Protein AF-A0A2D4LCY0-F1 (afdb_monomer_lite)

Secondary structure (DSSP, 8-state):
-TTTS-TT--SHHHHHHHHHHHHHHSPPTTTSS-HHHHHHSS----S-PPPSS---HHHHHHHHHHHHHHHHHHHHHHHHHHHHHHHHHHHTT--HHHHHHHHHHHHHHHHHHHHHHHHTT-

Organism: NCBI:txid129469

Foldseek 3Di:
DVVPADPVNPCCLVCVVVVVVVQQQDQDPVPRGGVVCVVVVDHDDDDPDDPPPPDDPVVVVVVVVVVVVVVVVVVVVVVVVVVVVVVVVVVVPPPPVVVVVVVVVVVVVVVSVVVVVVVVPD

pLDDT: mean 72.71, std 16.36, range [38.31, 93.38]

Radius of gyration: 19.16 Å; chains: 1; bounding box: 52×38×40 Å

Sequence (122 aa):
IRYYINNQQLDWAELLPFTEVAYNNTVHCSTGPTPFKVTSGIEFASMPELPRELLSFMLLVKWIESLKKAWENTKQALREAAKLIKSQLTSTGLPNQSLRWRQGLLVHKISVIKVGLKKARV

InterPro domains:
  IPR036397 Ribonuclease H superfamily [G3DSA:3.30.420.10] (1-56)

Structure (mmCIF, N/CA/C/O backbone):
data_AF-A0A2D4LCY0-F1
#
_entry.id   AF-A0A2D4LCY0-F1
#
loop_
_atom_site.group_PDB
_atom_site.id
_atom_site.type_symbol
_atom_site.label_atom_id
_atom_site.label_alt_id
_atom_site.label_comp_id
_atom_site.label_asym_id
_atom_site.label_entity_id
_atom_site.label_seq_id
_atom_site.pdbx_PDB_ins_code
_atom_site.Cartn_x
_atom_site.Cartn_y
_atom_site.Cartn_z
_atom_site.occupancy
_atom_site.B_iso_or_equiv
_atom_site.auth_seq_id
_atom_site.auth_comp_id
_atom_site.auth_asym_id
_atom_site.auth_atom_id
_atom_site.pdbx_PDB_model_num
ATOM 1 N N . ILE A 1 1 ? -12.501 -5.945 -11.794 1.00 67.50 1 ILE A N 1
ATOM 2 C CA . ILE A 1 1 ? -12.914 -6.861 -10.701 1.00 67.50 1 ILE A CA 1
ATOM 3 C C . ILE A 1 1 ? -13.674 -8.073 -11.230 1.00 67.50 1 ILE A C 1
ATOM 5 O O . ILE A 1 1 ? -13.133 -9.153 -11.102 1.00 67.50 1 ILE A O 1
ATOM 9 N N . ARG A 1 2 ? -14.830 -7.938 -11.904 1.00 71.38 2 ARG A N 1
ATOM 10 C CA . ARG A 1 2 ? -15.587 -9.104 -12.425 1.00 71.38 2 ARG A CA 1
ATOM 11 C C . ARG A 1 2 ? -14.791 -10.038 -13.351 1.00 71.38 2 ARG A C 1
ATOM 13 O O . ARG A 1 2 ? -15.090 -11.216 -13.398 1.00 71.38 2 ARG A O 1
ATOM 20 N N . TYR A 1 3 ? -13.774 -9.514 -14.035 1.00 71.56 3 TYR A N 1
ATOM 21 C CA . TYR A 1 3 ? -12.856 -10.295 -14.871 1.00 71.56 3 TYR A CA 1
ATOM 22 C C . TYR A 1 3 ? -11.833 -11.137 -14.077 1.00 71.56 3 TYR A C 1
ATOM 24 O O . TYR A 1 3 ? -11.265 -12.075 -14.613 1.00 71.56 3 TYR A O 1
ATOM 32 N N . TYR A 1 4 ? -11.581 -10.792 -12.811 1.00 67.88 4 TYR A N 1
ATOM 33 C CA . TYR A 1 4 ? -10.544 -11.405 -11.966 1.00 67.88 4 TYR A CA 1
ATOM 34 C C . TYR A 1 4 ? -11.107 -12.309 -10.865 1.00 67.88 4 TYR A C 1
ATOM 36 O O . TYR A 1 4 ? -10.347 -13.004 -10.205 1.00 67.88 4 TYR A O 1
ATOM 44 N N . ILE A 1 5 ? -12.417 -12.256 -10.639 1.00 79.38 5 ILE A N 1
ATOM 45 C CA . ILE A 1 5 ? -13.124 -13.021 -9.613 1.00 79.38 5 ILE A CA 1
ATOM 46 C C . ILE A 1 5 ? -13.462 -14.410 -10.171 1.00 79.38 5 ILE A C 1
ATOM 48 O O . ILE A 1 5 ? -13.779 -14.535 -11.355 1.00 79.38 5 ILE A O 1
ATOM 52 N N . ASN A 1 6 ? -13.457 -15.442 -9.324 1.00 76.50 6 ASN A N 1
ATOM 53 C CA . ASN A 1 6 ? -13.943 -16.764 -9.707 1.00 76.50 6 ASN A CA 1
ATOM 54 C C . ASN A 1 6 ? -15.421 -16.763 -10.160 1.00 76.50 6 ASN A C 1
ATOM 56 O O . ASN A 1 6 ? -16.211 -15.876 -9.831 1.00 76.50 6 ASN A O 1
ATOM 60 N N . ASN A 1 7 ? -15.829 -17.806 -10.889 1.00 75.06 7 ASN A N 1
ATOM 61 C CA . ASN A 1 7 ? -17.193 -17.922 -11.427 1.00 75.06 7 ASN A CA 1
ATOM 62 C C . ASN A 1 7 ? -18.293 -17.843 -10.351 1.00 75.06 7 ASN A C 1
ATOM 64 O O . ASN A 1 7 ? -19.410 -17.425 -10.648 1.00 75.06 7 ASN A O 1
ATOM 68 N N . GLN A 1 8 ? -17.988 -18.227 -9.108 1.00 79.62 8 GLN A N 1
ATOM 69 C CA . GLN A 1 8 ? -18.929 -18.195 -7.984 1.00 79.62 8 GLN A CA 1
ATOM 70 C C . GLN A 1 8 ? -18.980 -16.840 -7.270 1.00 79.62 8 GLN A C 1
ATOM 72 O O . GLN A 1 8 ? -19.816 -16.633 -6.397 1.00 79.62 8 GLN A O 1
ATOM 77 N N . GLN A 1 9 ? -18.107 -15.908 -7.641 1.00 77.88 9 GLN A N 1
ATOM 78 C CA . GLN A 1 9 ? -17.990 -14.593 -7.035 1.00 77.88 9 GLN A CA 1
ATOM 79 C C . GLN A 1 9 ? -17.807 -14.605 -5.521 1.00 77.88 9 GLN A C 1
ATOM 81 O O . GLN A 1 9 ? -18.387 -13.783 -4.819 1.00 77.88 9 GLN A O 1
ATOM 86 N N . LEU A 1 10 ? -16.988 -15.526 -5.009 1.00 83.06 10 LEU A N 1
ATOM 87 C CA . LEU A 1 10 ? -16.763 -15.679 -3.565 1.00 83.06 10 LEU A CA 1
ATOM 88 C C . LEU A 1 10 ? -15.445 -15.067 -3.075 1.00 83.06 10 LEU A C 1
ATOM 90 O O . LEU A 1 10 ? -15.313 -14.753 -1.897 1.00 83.06 10 LEU A O 1
ATOM 94 N N . ASP A 1 11 ? -14.487 -14.846 -3.970 1.00 82.62 11 ASP A N 1
ATOM 95 C CA . ASP A 1 11 ? -13.136 -14.353 -3.672 1.00 82.62 11 ASP A CA 1
ATOM 96 C C . ASP A 1 11 ? -12.974 -12.837 -3.871 1.00 82.62 11 ASP A C 1
ATOM 98 O O . ASP A 1 11 ? -11.897 -12.283 -3.653 1.00 82.62 11 ASP A O 1
ATOM 102 N N . TRP A 1 12 ? -14.045 -12.121 -4.230 1.00 83.62 12 TRP A N 1
ATOM 103 C CA . TRP A 1 12 ? -13.983 -10.684 -4.522 1.00 83.62 12 TRP A CA 1
ATOM 104 C C . TRP A 1 12 ? -13.398 -9.856 -3.375 1.00 83.62 12 TRP A C 1
ATOM 106 O O . TRP A 1 12 ? -12.637 -8.922 -3.622 1.00 83.62 12 TRP A O 1
ATOM 116 N N . ALA A 1 13 ? -13.726 -10.202 -2.128 1.00 85.56 13 ALA A N 1
ATOM 117 C CA . ALA A 1 13 ? -13.238 -9.489 -0.954 1.00 85.56 13 ALA A CA 1
ATOM 118 C C . ALA A 1 13 ? -11.723 -9.664 -0.764 1.00 85.56 13 ALA A C 1
ATOM 120 O O . ALA A 1 13 ? -11.050 -8.740 -0.311 1.00 85.56 13 ALA A O 1
ATOM 121 N N . GLU A 1 14 ? -11.183 -10.823 -1.144 1.00 84.94 14 GLU A N 1
ATOM 122 C CA . GLU A 1 14 ? -9.750 -11.122 -1.073 1.00 84.94 14 GLU A CA 1
ATOM 123 C C . GLU A 1 14 ? -8.983 -10.466 -2.231 1.00 84.94 14 GLU A C 1
ATOM 125 O O . GLU A 1 14 ? -7.843 -10.041 -2.062 1.00 84.94 14 GLU A O 1
ATOM 130 N N . LEU A 1 15 ? -9.633 -10.305 -3.387 1.00 84.56 15 LEU A N 1
ATOM 131 C CA . LEU A 1 15 ? -9.054 -9.687 -4.582 1.00 84.56 15 LEU A CA 1
ATOM 132 C C . LEU A 1 15 ? -9.116 -8.155 -4.582 1.00 84.56 15 LEU A C 1
ATOM 134 O O . LEU A 1 15 ? -8.388 -7.508 -5.338 1.00 84.56 15 LEU A O 1
ATOM 138 N N . LEU A 1 16 ? -9.961 -7.560 -3.737 1.00 85.50 16 LEU A N 1
ATOM 139 C CA . LEU A 1 16 ? -10.171 -6.113 -3.678 1.00 85.50 16 LEU A CA 1
ATOM 140 C C . LEU A 1 16 ? -8.865 -5.305 -3.556 1.00 85.50 16 LEU A C 1
ATOM 142 O O . LEU A 1 16 ? -8.651 -4.438 -4.407 1.00 85.50 16 LEU A O 1
ATOM 146 N N . PRO A 1 17 ? -7.960 -5.598 -2.599 1.00 86.00 17 PRO A N 1
ATOM 147 C CA . PRO A 1 17 ? -6.711 -4.850 -2.455 1.00 86.00 17 PRO A CA 1
ATOM 148 C C . PRO A 1 17 ? -5.844 -4.894 -3.719 1.00 86.00 17 PRO A C 1
ATOM 150 O O . PRO A 1 17 ? -5.288 -3.879 -4.132 1.00 86.00 17 PRO A O 1
ATOM 153 N N . PHE A 1 18 ? -5.773 -6.053 -4.380 1.00 83.88 18 PHE A N 1
ATOM 154 C CA . PHE A 1 18 ? -5.013 -6.218 -5.620 1.00 83.88 18 PHE A CA 1
ATOM 155 C C . PHE A 1 18 ? -5.623 -5.410 -6.759 1.00 83.88 18 PHE A C 1
ATOM 157 O O . PHE A 1 18 ? -4.911 -4.762 -7.521 1.00 83.88 18 PHE A O 1
ATOM 164 N N . THR A 1 19 ? -6.951 -5.414 -6.858 1.00 86.81 19 THR A N 1
ATOM 165 C CA . THR A 1 19 ? -7.647 -4.674 -7.910 1.00 86.81 19 THR A CA 1
ATOM 166 C C . THR A 1 19 ? -7.569 -3.164 -7.725 1.00 86.81 19 THR A C 1
ATOM 168 O O . THR A 1 19 ? -7.452 -2.453 -8.717 1.00 86.81 19 THR A O 1
ATOM 171 N N . GLU A 1 20 ? -7.581 -2.676 -6.485 1.00 88.88 20 GLU A N 1
ATOM 172 C CA . GLU A 1 20 ? -7.392 -1.259 -6.172 1.00 88.88 20 GLU A CA 1
ATOM 173 C C . GLU A 1 20 ? -5.985 -0.799 -6.564 1.00 88.88 20 GLU A C 1
ATOM 175 O O . GLU A 1 20 ? -5.836 0.203 -7.261 1.00 88.88 20 GLU A O 1
ATOM 180 N N . VAL A 1 21 ? -4.957 -1.570 -6.195 1.00 86.94 21 VAL A N 1
ATOM 181 C CA . VAL A 1 21 ? -3.566 -1.290 -6.577 1.00 86.94 21 VAL A CA 1
ATOM 182 C C . VAL A 1 21 ? -3.396 -1.332 -8.096 1.00 86.94 21 VAL A C 1
ATOM 184 O O . VAL A 1 21 ? -2.836 -0.403 -8.672 1.00 86.94 21 VAL A O 1
ATOM 187 N N . ALA A 1 22 ? -3.907 -2.366 -8.768 1.00 87.75 22 ALA A N 1
ATOM 188 C CA . ALA A 1 22 ? -3.817 -2.475 -10.221 1.00 87.75 22 ALA A CA 1
ATOM 189 C C . ALA A 1 22 ? -4.504 -1.290 -10.915 1.00 87.75 22 ALA A C 1
ATOM 191 O O . ALA A 1 22 ? -3.922 -0.669 -11.801 1.00 87.75 22 ALA A O 1
ATOM 192 N N . TYR A 1 23 ? -5.714 -0.932 -10.482 1.00 88.44 23 TYR A N 1
ATOM 193 C CA . TYR A 1 23 ? -6.462 0.181 -11.056 1.00 88.44 23 TYR A CA 1
ATOM 194 C C . TYR A 1 23 ? -5.754 1.524 -10.846 1.00 88.44 23 TYR A C 1
ATOM 196 O O . TYR A 1 23 ? -5.544 2.265 -11.805 1.00 88.44 23 TYR A O 1
ATOM 204 N N . ASN A 1 24 ? -5.326 1.819 -9.616 1.00 90.44 24 ASN A N 1
ATOM 205 C CA . ASN A 1 24 ? -4.689 3.093 -9.279 1.00 90.44 24 ASN A CA 1
ATOM 206 C C . ASN A 1 24 ? -3.348 3.304 -9.995 1.00 90.44 24 ASN A C 1
ATOM 208 O O . ASN A 1 24 ? -2.936 4.449 -10.184 1.00 90.44 24 ASN A O 1
ATOM 212 N N . ASN A 1 25 ? -2.696 2.221 -10.419 1.00 88.88 25 ASN A N 1
ATOM 213 C CA . ASN A 1 25 ? -1.369 2.253 -11.030 1.00 88.88 25 ASN A CA 1
ATOM 214 C C . ASN A 1 25 ? -1.365 1.975 -12.535 1.00 88.88 25 ASN A C 1
ATOM 216 O O . ASN A 1 25 ? -0.306 2.026 -13.155 1.00 88.88 25 ASN A O 1
ATOM 220 N N . THR A 1 26 ? -2.522 1.712 -13.140 1.00 89.44 26 THR A N 1
ATOM 221 C CA . THR A 1 26 ? -2.629 1.572 -14.595 1.00 89.44 26 THR A CA 1
ATOM 222 C C . THR A 1 26 ? -2.795 2.948 -15.234 1.00 89.44 26 THR A C 1
ATOM 224 O O . THR A 1 26 ? -3.502 3.810 -14.708 1.00 89.44 26 THR A O 1
ATOM 227 N N . VAL A 1 27 ? -2.139 3.168 -16.375 1.00 91.19 27 VAL A N 1
ATOM 228 C CA . VAL A 1 27 ? -2.334 4.371 -17.193 1.00 91.19 27 VAL A CA 1
ATOM 229 C C . VAL A 1 27 ? -3.802 4.470 -17.593 1.00 91.19 27 VAL A C 1
ATOM 231 O O . VAL A 1 27 ? -4.356 3.554 -18.200 1.00 91.19 27 VAL A O 1
ATOM 234 N N . HIS A 1 28 ? -4.438 5.583 -17.235 1.00 91.19 28 HIS A N 1
ATOM 235 C CA . HIS A 1 28 ? -5.853 5.782 -17.502 1.00 91.19 28 HIS A CA 1
ATOM 236 C C . HIS A 1 28 ? -6.043 6.553 -18.810 1.00 91.19 28 HIS A C 1
ATOM 238 O O . HIS A 1 28 ? -5.456 7.617 -19.006 1.00 91.19 28 HIS A O 1
ATOM 244 N N . CYS A 1 29 ? -6.882 6.032 -19.705 1.00 91.38 29 CYS A N 1
ATOM 245 C CA . CYS A 1 29 ? -7.025 6.534 -21.074 1.00 91.38 29 CYS A CA 1
ATOM 246 C C . CYS A 1 29 ? -7.502 7.992 -21.169 1.00 91.38 29 CYS A C 1
ATOM 248 O O . CYS A 1 29 ? -7.110 8.693 -22.095 1.00 91.38 29 CYS A O 1
ATOM 250 N N . SER A 1 30 ? -8.322 8.465 -20.224 1.00 90.62 30 SER A N 1
ATOM 251 C CA . SER A 1 30 ? -8.854 9.836 -20.258 1.00 90.62 30 SER A CA 1
ATOM 252 C C . SER A 1 30 ? -7.896 10.894 -19.717 1.00 90.62 30 SER A C 1
ATOM 254 O O . SER A 1 30 ? -8.018 12.061 -20.075 1.00 90.62 30 SER A O 1
ATOM 256 N N . THR A 1 31 ? -6.980 10.514 -18.827 1.00 87.12 31 THR A N 1
ATOM 257 C CA . THR A 1 31 ? -6.059 11.454 -18.182 1.00 87.12 31 THR A CA 1
ATOM 258 C C . THR A 1 31 ? -4.666 11.363 -18.779 1.00 87.12 31 THR A C 1
ATOM 260 O O . THR A 1 31 ? -3.988 12.382 -18.856 1.00 87.12 31 THR A O 1
ATOM 263 N N . GLY A 1 32 ? -4.219 10.173 -19.188 1.00 91.62 32 GLY A N 1
ATOM 264 C CA . GLY A 1 32 ? -2.848 9.899 -19.623 1.00 91.62 32 GLY A CA 1
ATOM 265 C C . GLY A 1 32 ? -1.966 9.312 -18.510 1.00 91.62 32 GLY A C 1
ATOM 266 O O . GLY A 1 32 ? -1.417 8.232 -18.702 1.00 91.62 32 GLY A O 1
ATOM 267 N N . PRO A 1 33 ? -1.815 9.942 -17.329 1.00 90.38 33 PRO A N 1
ATOM 268 C CA . PRO A 1 33 ? -1.122 9.335 -16.203 1.00 90.38 33 PRO A CA 1
ATOM 269 C C . PRO A 1 33 ? -2.046 8.435 -15.374 1.00 90.38 33 PRO A C 1
ATOM 271 O O . PRO A 1 33 ? -3.269 8.405 -15.553 1.00 90.38 33 PRO A O 1
ATOM 274 N N . THR A 1 34 ? -1.434 7.688 -14.454 1.00 92.56 34 THR A N 1
ATOM 275 C CA . THR A 1 34 ? -2.143 6.802 -13.526 1.00 92.56 34 THR A CA 1
ATOM 276 C C . THR A 1 34 ? -2.980 7.614 -12.528 1.00 92.56 34 THR A C 1
ATOM 278 O O . THR A 1 34 ? -2.558 8.708 -12.132 1.00 92.56 34 THR A O 1
ATOM 281 N N . PRO A 1 35 ? -4.139 7.107 -12.067 1.00 93.38 35 PRO A N 1
ATOM 282 C CA . PRO A 1 35 ? -4.937 7.783 -11.043 1.00 93.38 35 PRO A CA 1
ATOM 283 C C . PRO A 1 35 ? -4.135 8.114 -9.775 1.00 93.38 35 PRO A C 1
ATOM 285 O O . PRO A 1 35 ? -4.278 9.201 -9.213 1.00 93.38 35 PRO A O 1
ATOM 288 N N . PHE A 1 36 ? -3.231 7.219 -9.358 1.00 90.81 36 PHE A N 1
ATOM 289 C CA . PHE A 1 36 ? -2.315 7.477 -8.251 1.00 90.81 36 PHE A CA 1
ATOM 290 C C . PHE A 1 36 ? -1.472 8.726 -8.518 1.00 90.81 36 PHE A C 1
ATOM 292 O O . PHE A 1 36 ? -1.517 9.658 -7.722 1.00 90.81 36 PHE A O 1
ATOM 299 N N . LYS A 1 37 ? -0.798 8.800 -9.672 1.00 90.81 37 LYS A N 1
ATOM 300 C CA . LYS A 1 37 ? 0.060 9.935 -10.043 1.00 90.81 37 LYS A CA 1
ATOM 301 C C . LYS A 1 37 ? -0.708 11.253 -10.107 1.00 90.81 37 LYS A C 1
ATOM 303 O O . LYS A 1 37 ? -0.181 12.279 -9.692 1.00 90.81 37 LYS A O 1
ATOM 308 N N . VAL A 1 38 ? -1.955 11.231 -10.576 1.00 91.31 38 VAL A N 1
ATOM 309 C CA . VAL A 1 38 ? -2.818 12.425 -10.601 1.00 91.31 38 VAL A CA 1
ATOM 310 C C . VAL A 1 38 ? -3.114 12.937 -9.189 1.00 91.31 38 VAL A C 1
ATOM 312 O O . VAL A 1 38 ? -3.098 14.140 -8.958 1.00 91.31 38 VAL A O 1
ATOM 315 N N . THR A 1 39 ? -3.387 12.038 -8.242 1.00 91.12 39 THR A N 1
ATOM 316 C CA . THR A 1 39 ? -3.791 12.419 -6.876 1.00 91.12 39 THR A CA 1
ATOM 317 C C . THR A 1 39 ? -2.620 12.743 -5.952 1.00 91.12 39 THR A C 1
ATOM 319 O O . THR A 1 39 ? -2.735 13.636 -5.117 1.00 91.12 39 THR A O 1
ATOM 322 N N . SER A 1 40 ? -1.504 12.026 -6.077 1.00 87.31 40 SER A N 1
ATOM 323 C CA . SER A 1 40 ? -0.346 12.162 -5.190 1.00 87.31 40 SER A CA 1
ATOM 324 C C . SER A 1 40 ? 0.765 13.033 -5.777 1.00 87.31 40 SER A C 1
ATOM 326 O O . SER A 1 40 ? 1.622 13.497 -5.031 1.00 87.31 40 SER A O 1
ATOM 328 N N . GLY A 1 41 ? 0.780 13.242 -7.098 1.00 89.31 41 GLY A N 1
ATOM 329 C CA . GLY A 1 41 ? 1.871 13.912 -7.812 1.00 89.31 41 GLY A CA 1
ATOM 330 C C . GLY A 1 41 ? 3.158 13.083 -7.908 1.00 89.31 41 GLY A C 1
ATOM 331 O O . GLY A 1 41 ? 4.142 13.555 -8.472 1.00 89.31 41 GLY A O 1
ATOM 332 N N . ILE A 1 42 ? 3.165 11.857 -7.376 1.00 84.69 42 ILE A N 1
ATOM 333 C CA . ILE A 1 42 ? 4.335 10.976 -7.307 1.00 84.69 42 ILE A CA 1
ATOM 334 C C . ILE A 1 42 ? 4.074 9.744 -8.173 1.00 84.69 42 ILE A C 1
ATOM 336 O O . ILE A 1 42 ? 2.955 9.235 -8.254 1.00 84.69 42 ILE A O 1
ATOM 340 N N . GLU A 1 43 ? 5.114 9.252 -8.838 1.00 83.38 43 GLU A N 1
ATOM 341 C CA . GLU A 1 43 ? 5.033 8.012 -9.600 1.00 83.38 43 GLU A CA 1
ATOM 342 C C . GLU A 1 43 ? 4.944 6.807 -8.654 1.00 83.38 43 GLU A C 1
ATOM 344 O O . GLU A 1 43 ? 5.614 6.763 -7.621 1.00 83.38 43 GLU A O 1
ATOM 349 N N . PHE A 1 44 ? 4.081 5.839 -8.967 1.00 78.75 44 PHE A N 1
ATOM 350 C CA . PHE A 1 44 ? 3.946 4.657 -8.122 1.00 78.75 44 PHE A CA 1
ATOM 351 C C . PHE A 1 44 ? 5.234 3.834 -8.187 1.00 78.75 44 PHE A C 1
ATOM 353 O O . PHE A 1 44 ? 5.516 3.191 -9.196 1.00 78.75 44 PHE A O 1
ATOM 360 N N . ALA A 1 45 ? 6.007 3.839 -7.103 1.00 72.00 45 ALA A N 1
ATOM 361 C CA . ALA A 1 45 ? 7.083 2.883 -6.916 1.00 72.00 45 ALA A CA 1
ATOM 362 C C . ALA A 1 45 ? 6.455 1.546 -6.509 1.00 72.00 45 ALA A C 1
ATOM 364 O O . ALA A 1 45 ? 5.813 1.446 -5.459 1.00 72.00 45 ALA A O 1
ATOM 365 N N . SER A 1 46 ? 6.624 0.520 -7.344 1.00 64.50 46 SER A N 1
ATOM 366 C CA . SER A 1 46 ? 6.342 -0.862 -6.957 1.00 64.50 46 SER A CA 1
ATOM 367 C C . SER A 1 46 ? 7.058 -1.197 -5.646 1.00 64.50 46 SER A C 1
ATOM 369 O O . SER A 1 46 ? 8.064 -0.570 -5.307 1.00 64.50 46 SER A O 1
ATOM 371 N N . MET A 1 47 ? 6.505 -2.163 -4.895 1.00 63.84 47 MET A N 1
ATOM 372 C CA . MET A 1 47 ? 7.097 -2.716 -3.665 1.00 63.84 47 MET A CA 1
ATOM 373 C C . MET A 1 47 ? 8.630 -2.707 -3.772 1.00 63.84 47 MET A C 1
ATOM 375 O O . MET A 1 47 ? 9.111 -3.174 -4.807 1.00 63.84 47 MET A O 1
ATOM 379 N N . PRO A 1 48 ? 9.382 -2.193 -2.773 1.00 59.41 48 PRO A N 1
ATOM 380 C CA . PRO A 1 48 ? 10.837 -2.132 -2.850 1.00 59.41 48 PRO A CA 1
ATOM 381 C C . PRO A 1 48 ? 11.351 -3.511 -3.238 1.00 59.41 48 PRO A C 1
ATOM 383 O O . PRO A 1 48 ? 11.182 -4.477 -2.489 1.00 59.41 48 PRO A O 1
ATOM 386 N N . GLU A 1 49 ? 11.864 -3.606 -4.462 1.00 58.47 49 GLU A N 1
ATOM 387 C CA . GLU A 1 49 ? 12.280 -4.877 -5.022 1.00 58.47 49 GLU A CA 1
ATOM 388 C C . GLU A 1 49 ? 13.378 -5.440 -4.123 1.00 58.47 49 GLU A C 1
ATOM 390 O O . GLU A 1 49 ? 14.238 -4.694 -3.638 1.00 58.47 49 GLU A O 1
ATOM 395 N N . LEU A 1 50 ? 13.339 -6.754 -3.874 1.00 58.88 50 LEU A N 1
ATOM 396 C CA . LEU A 1 50 ? 14.487 -7.427 -3.279 1.00 58.88 50 LEU A CA 1
ATOM 397 C C . LEU A 1 50 ? 15.705 -7.042 -4.122 1.00 58.88 50 LEU A C 1
ATOM 399 O O . LEU A 1 50 ? 15.632 -7.163 -5.351 1.00 58.88 50 LEU A O 1
ATOM 403 N N . PRO A 1 51 ? 16.793 -6.546 -3.514 1.00 59.06 51 PRO A N 1
ATOM 404 C CA . PRO A 1 51 ? 17.970 -6.191 -4.285 1.00 59.06 51 PRO A CA 1
ATOM 405 C C . PRO A 1 51 ? 18.394 -7.405 -5.111 1.00 59.06 51 PRO A C 1
ATOM 407 O O . PRO A 1 51 ? 18.583 -8.496 -4.578 1.00 59.06 51 PRO A O 1
ATOM 410 N N . ARG A 1 52 ? 18.426 -7.224 -6.436 1.00 59.12 52 ARG A N 1
ATOM 411 C CA . ARG A 1 52 ? 18.688 -8.306 -7.400 1.00 59.12 52 ARG A CA 1
ATOM 412 C C . ARG A 1 52 ? 20.099 -8.876 -7.261 1.00 59.12 52 ARG A C 1
ATOM 414 O O . ARG A 1 52 ? 20.335 -10.017 -7.639 1.00 59.12 52 ARG A O 1
ATOM 421 N N . GLU A 1 53 ? 21.019 -8.096 -6.705 1.00 65.06 53 GLU A N 1
ATOM 422 C CA . GLU A 1 53 ? 22.340 -8.565 -6.306 1.00 65.06 53 GLU A CA 1
ATOM 423 C C . GLU A 1 53 ? 22.247 -9.254 -4.950 1.00 65.06 53 GLU A C 1
ATOM 425 O O . GLU A 1 53 ? 21.615 -8.733 -4.030 1.00 65.06 53 GLU A O 1
ATOM 430 N N . LEU A 1 54 ? 22.884 -10.423 -4.834 1.00 59.12 54 LEU A N 1
ATOM 431 C CA . LEU A 1 54 ? 22.947 -11.208 -3.607 1.00 59.12 54 LEU A CA 1
ATOM 432 C C . LEU A 1 54 ? 23.552 -10.340 -2.497 1.00 59.12 54 LEU A C 1
ATOM 434 O O . LEU A 1 54 ? 24.770 -10.230 -2.358 1.00 59.12 54 LEU A O 1
ATOM 438 N N . LEU A 1 55 ? 22.691 -9.665 -1.737 1.00 59.06 55 LEU A N 1
ATOM 439 C CA . LEU A 1 55 ? 23.117 -8.829 -0.633 1.00 59.06 55 LEU A CA 1
ATOM 440 C C . LEU A 1 55 ? 23.927 -9.701 0.311 1.00 59.06 55 LEU A C 1
ATOM 442 O O . LEU A 1 55 ? 23.462 -10.759 0.742 1.00 59.06 55 LEU A O 1
ATOM 446 N N . SER A 1 56 ? 25.117 -9.225 0.679 1.00 71.12 56 SER A N 1
ATOM 447 C CA . SER A 1 56 ? 25.810 -9.746 1.853 1.00 71.12 56 SER A CA 1
ATOM 448 C C . SER A 1 56 ? 24.791 -9.894 2.985 1.00 71.12 56 SER A C 1
ATOM 450 O O . SER A 1 56 ? 23.972 -8.997 3.199 1.00 71.12 56 SER A O 1
ATOM 452 N N . PHE A 1 57 ? 24.814 -11.018 3.701 1.00 71.19 57 PHE A N 1
ATOM 453 C CA . PHE A 1 57 ? 23.868 -11.324 4.778 1.00 71.19 57 PHE A CA 1
ATOM 454 C C . PHE A 1 57 ? 23.677 -10.139 5.747 1.00 71.19 57 PHE A C 1
ATOM 456 O O . PHE A 1 57 ? 22.563 -9.856 6.184 1.00 71.19 57 PHE A O 1
ATOM 463 N N . MET A 1 58 ? 24.742 -9.364 5.993 1.00 69.00 58 MET A N 1
ATOM 464 C CA . MET A 1 58 ? 24.686 -8.143 6.802 1.00 69.00 58 MET A CA 1
ATOM 465 C C . MET A 1 58 ? 23.798 -7.030 6.217 1.00 69.00 58 MET A C 1
ATOM 467 O O . MET A 1 58 ? 23.143 -6.316 6.974 1.00 69.00 58 MET A O 1
ATOM 471 N N . LEU A 1 59 ? 23.763 -6.859 4.895 1.00 78.25 59 LEU A N 1
ATOM 472 C CA . LEU A 1 59 ? 22.880 -5.905 4.216 1.00 78.25 59 LEU A CA 1
ATOM 473 C C . LEU A 1 59 ? 21.427 -6.391 4.216 1.00 78.25 59 LEU A C 1
ATOM 4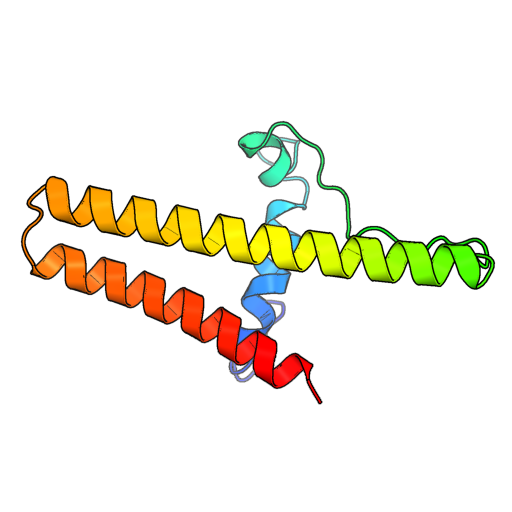75 O O . LEU A 1 59 ? 20.525 -5.584 4.432 1.00 78.25 59 LEU A O 1
ATOM 479 N N . LEU A 1 60 ? 21.199 -7.699 4.056 1.00 78.56 60 LEU A N 1
ATOM 480 C CA . LEU A 1 60 ? 19.858 -8.282 4.130 1.00 78.56 60 LEU A CA 1
ATOM 481 C C . LEU A 1 60 ? 19.238 -8.103 5.522 1.00 78.56 60 LEU A C 1
ATOM 483 O O . LEU A 1 60 ? 18.091 -7.677 5.631 1.00 78.56 60 LEU A O 1
ATOM 487 N N . VAL A 1 61 ? 19.997 -8.366 6.589 1.00 84.69 61 VAL A N 1
ATOM 488 C CA . VAL A 1 61 ? 19.525 -8.167 7.970 1.00 84.69 61 VAL A CA 1
ATOM 489 C C . VAL A 1 61 ? 19.183 -6.698 8.226 1.00 84.69 61 VAL A C 1
ATOM 491 O O . VAL A 1 61 ? 18.090 -6.406 8.710 1.00 84.69 61 VAL A O 1
ATOM 494 N N . LYS A 1 62 ? 20.054 -5.765 7.813 1.00 84.94 62 LYS A N 1
ATOM 495 C CA . LYS A 1 62 ? 19.785 -4.319 7.918 1.00 84.94 62 LYS A CA 1
ATOM 496 C C . LYS A 1 62 ? 18.533 -3.898 7.146 1.00 84.94 62 LYS A C 1
ATOM 498 O O . LYS A 1 62 ? 17.767 -3.063 7.624 1.00 84.94 62 LYS A O 1
ATOM 503 N N . TRP A 1 63 ? 18.308 -4.473 5.967 1.00 81.44 63 TRP A N 1
ATOM 504 C CA . TRP A 1 63 ? 17.108 -4.216 5.174 1.00 81.44 63 TRP A CA 1
ATOM 505 C C . TRP A 1 63 ? 15.841 -4.775 5.840 1.00 81.44 63 TRP A C 1
ATOM 507 O O . TRP A 1 63 ? 14.831 -4.084 5.936 1.00 81.44 63 T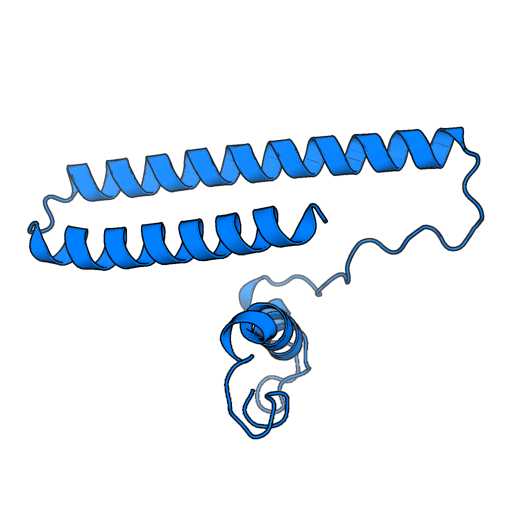RP A O 1
ATOM 517 N N . ILE A 1 64 ? 15.891 -5.987 6.397 1.00 87.50 64 ILE A N 1
ATOM 518 C CA . ILE A 1 64 ? 14.762 -6.566 7.145 1.00 87.50 64 ILE A CA 1
ATOM 519 C C . ILE A 1 64 ? 14.433 -5.719 8.383 1.00 87.50 64 ILE A C 1
ATOM 521 O O . ILE A 1 64 ? 13.262 -5.500 8.701 1.00 87.50 64 ILE A O 1
ATOM 525 N N . GLU A 1 65 ? 15.445 -5.227 9.095 1.00 88.75 65 GLU A N 1
ATOM 526 C CA . GLU A 1 65 ? 15.256 -4.330 10.237 1.00 88.75 65 GLU A CA 1
ATOM 527 C C . GLU A 1 65 ? 14.635 -2.992 9.829 1.00 88.75 65 GLU A C 1
ATOM 529 O O . GLU A 1 65 ? 13.724 -2.508 10.509 1.00 88.75 65 GLU A O 1
ATOM 534 N N . SER A 1 66 ? 15.070 -2.412 8.706 1.00 86.12 66 SER A N 1
ATOM 535 C CA . SER A 1 66 ? 14.504 -1.158 8.205 1.00 86.12 66 SER A CA 1
ATOM 536 C C . SER A 1 66 ? 13.032 -1.319 7.817 1.00 86.12 66 SER A C 1
ATOM 538 O O . SER A 1 66 ? 12.214 -0.476 8.190 1.00 86.12 66 SER A O 1
ATOM 540 N N . LEU A 1 67 ? 12.663 -2.439 7.187 1.00 83.69 67 LEU A N 1
ATOM 541 C CA . LEU A 1 67 ? 11.270 -2.775 6.887 1.00 83.69 67 LEU A CA 1
ATOM 542 C C . LEU A 1 67 ? 10.422 -2.937 8.150 1.00 83.69 67 LEU A C 1
ATOM 544 O O . LEU A 1 67 ? 9.327 -2.378 8.233 1.00 83.69 67 LEU A O 1
ATOM 548 N N . LYS A 1 68 ? 10.922 -3.661 9.161 1.00 90.50 68 LYS A N 1
ATOM 549 C CA . LYS A 1 68 ? 10.224 -3.811 10.450 1.00 90.50 68 LYS A CA 1
ATOM 550 C C . LYS A 1 68 ? 9.980 -2.453 11.103 1.00 90.50 68 LYS A C 1
ATOM 552 O O . LYS A 1 68 ? 8.872 -2.184 11.564 1.00 90.50 68 LYS A O 1
ATOM 557 N N . LYS A 1 69 ? 10.989 -1.579 11.103 1.00 90.62 69 LYS A N 1
ATOM 558 C CA . LYS A 1 69 ? 10.879 -0.226 11.658 1.00 90.62 69 LYS A CA 1
ATOM 559 C C . LYS A 1 69 ? 9.873 0.627 10.886 1.00 90.62 69 LYS A C 1
ATOM 561 O O . LYS A 1 69 ? 9.034 1.278 11.506 1.00 90.62 69 LYS A O 1
ATOM 566 N N . ALA A 1 70 ? 9.919 0.595 9.554 1.00 83.31 70 ALA A N 1
ATOM 567 C CA . ALA A 1 70 ? 8.955 1.295 8.711 1.00 83.31 70 ALA A CA 1
ATOM 568 C C . ALA A 1 70 ? 7.521 0.839 9.018 1.00 83.31 70 ALA A C 1
ATOM 570 O O . ALA A 1 70 ? 6.646 1.673 9.234 1.00 83.31 70 ALA A O 1
ATOM 571 N N . TRP A 1 71 ? 7.300 -0.470 9.153 1.00 87.06 71 TRP A N 1
ATOM 572 C CA . TRP A 1 71 ? 5.996 -1.035 9.494 1.00 87.06 71 TRP A CA 1
ATOM 573 C C . TRP A 1 71 ? 5.465 -0.580 10.862 1.00 87.06 71 TRP A C 1
ATOM 575 O O . TRP A 1 71 ? 4.285 -0.235 10.986 1.00 87.06 71 TRP A O 1
ATOM 585 N N . GLU A 1 72 ? 6.309 -0.551 11.898 1.00 90.44 72 GLU A N 1
ATOM 586 C CA . GLU A 1 72 ? 5.908 -0.016 13.207 1.00 90.44 72 GLU A CA 1
ATOM 587 C C . GLU A 1 72 ? 5.532 1.467 13.127 1.00 90.44 72 GLU A C 1
ATOM 589 O O . GLU A 1 72 ? 4.489 1.863 13.658 1.00 90.44 72 GLU A O 1
ATOM 594 N N . ASN A 1 73 ? 6.313 2.266 12.398 1.00 88.38 73 ASN A N 1
ATOM 595 C CA . ASN A 1 73 ? 6.031 3.686 12.197 1.00 88.38 73 ASN A CA 1
ATOM 596 C C . ASN A 1 73 ? 4.695 3.900 11.476 1.00 88.38 73 ASN A C 1
ATOM 598 O O . ASN A 1 73 ? 3.877 4.706 11.919 1.00 88.38 73 ASN A O 1
ATOM 602 N N . THR A 1 74 ? 4.425 3.141 10.410 1.00 86.19 74 THR A N 1
ATOM 603 C CA . THR A 1 74 ? 3.149 3.212 9.686 1.00 86.19 74 THR A CA 1
ATOM 604 C C . THR A 1 74 ? 1.974 2.859 10.598 1.00 86.19 74 THR A C 1
ATOM 606 O O . THR A 1 74 ? 0.964 3.565 10.606 1.00 86.19 74 THR A O 1
ATOM 609 N N . LYS A 1 75 ? 2.097 1.811 11.426 1.00 90.12 75 LYS A N 1
ATOM 610 C CA . LYS A 1 75 ? 1.060 1.453 12.411 1.00 90.12 75 LYS A CA 1
ATOM 611 C C . LYS A 1 75 ? 0.826 2.561 13.432 1.00 90.12 75 LYS A C 1
ATOM 613 O O . LYS A 1 75 ? -0.323 2.793 13.812 1.00 90.12 75 LYS A O 1
ATOM 618 N N . GLN A 1 76 ? 1.884 3.221 13.892 1.00 89.69 76 GLN A N 1
ATOM 619 C CA . GLN A 1 76 ? 1.770 4.317 14.845 1.00 89.69 76 GLN A CA 1
ATOM 620 C C . GLN A 1 76 ? 1.067 5.529 14.223 1.00 89.69 76 GLN A C 1
ATOM 622 O O . GLN A 1 76 ? 0.071 5.995 14.777 1.00 89.69 76 GLN A O 1
ATOM 627 N N . ALA A 1 77 ? 1.495 5.955 13.034 1.00 86.75 77 ALA A N 1
ATOM 628 C CA . ALA A 1 77 ? 0.871 7.054 12.301 1.00 86.75 77 ALA A CA 1
ATOM 629 C C . ALA A 1 77 ? -0.619 6.786 12.025 1.00 86.75 77 ALA A C 1
ATOM 631 O O . ALA A 1 77 ? -1.465 7.655 12.228 1.00 86.75 77 ALA A O 1
ATOM 632 N N . LEU A 1 78 ? -0.975 5.550 11.652 1.00 85.31 78 LEU A N 1
ATOM 633 C CA . LEU A 1 78 ? -2.372 5.142 11.4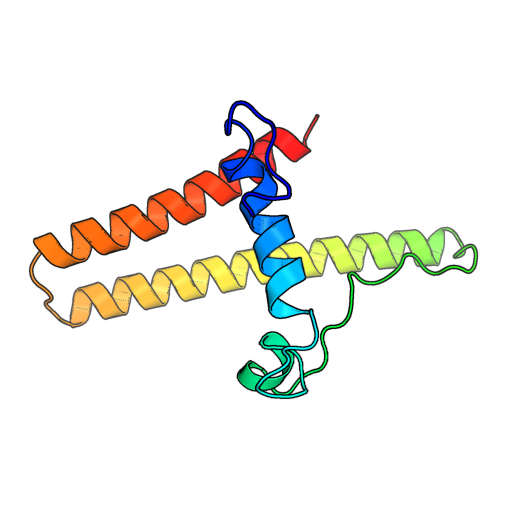71 1.00 85.31 78 LEU A CA 1
ATOM 634 C C . LEU A 1 78 ? -3.195 5.2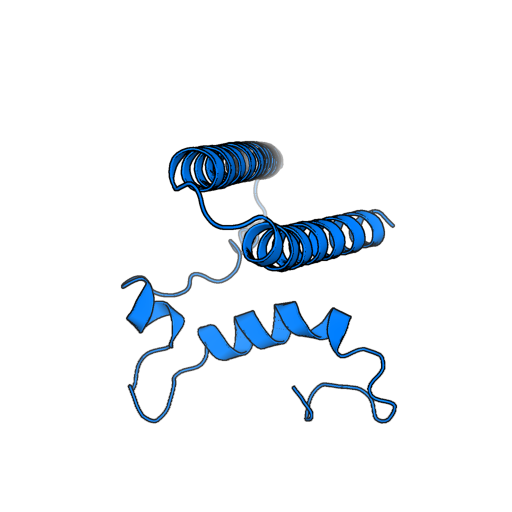65 12.761 1.00 85.31 78 LEU A C 1
ATOM 636 O O . LEU A 1 78 ? -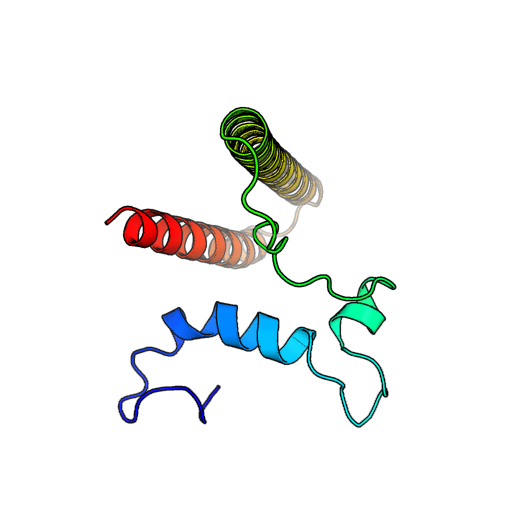4.343 5.710 12.724 1.00 85.31 78 LEU A O 1
ATOM 640 N N . ARG A 1 79 ? -2.630 4.883 13.915 1.00 88.44 79 ARG A N 1
ATOM 641 C CA . ARG A 1 79 ? -3.309 5.027 15.215 1.00 88.44 79 ARG A CA 1
ATOM 642 C C . ARG A 1 79 ? -3.520 6.490 15.578 1.00 88.44 79 ARG A C 1
ATOM 644 O O . ARG A 1 79 ? -4.579 6.832 16.097 1.00 88.44 79 ARG A O 1
ATOM 651 N N . GLU A 1 80 ? -2.531 7.337 15.330 1.00 86.69 80 GLU A N 1
ATOM 652 C CA . GLU A 1 80 ? -2.612 8.774 15.599 1.00 86.69 80 GLU A CA 1
ATOM 653 C C . GLU A 1 80 ? -3.644 9.450 14.699 1.00 86.69 80 GLU A C 1
ATOM 655 O O . GLU A 1 80 ? -4.533 10.134 15.206 1.00 86.69 80 GLU A O 1
ATOM 660 N N . ALA A 1 81 ? -3.628 9.154 13.399 1.00 82.31 81 ALA A N 1
ATOM 661 C CA . ALA A 1 81 ? -4.643 9.623 12.464 1.00 82.31 81 ALA A CA 1
ATOM 662 C C . ALA A 1 81 ? -6.056 9.188 12.896 1.00 82.31 81 ALA A C 1
ATOM 664 O O . ALA A 1 81 ? -6.982 9.998 12.920 1.00 82.31 81 ALA A O 1
ATOM 665 N N . ALA A 1 82 ? -6.229 7.932 13.325 1.00 80.75 82 ALA A N 1
ATOM 666 C CA . ALA A 1 82 ? -7.510 7.441 13.832 1.00 80.75 82 ALA A CA 1
ATOM 667 C C . ALA A 1 82 ? -7.968 8.172 15.109 1.00 80.75 82 ALA A C 1
ATOM 669 O O . ALA A 1 82 ? -9.159 8.459 15.258 1.00 80.75 82 ALA A O 1
ATOM 670 N N . LYS A 1 83 ? -7.044 8.503 16.025 1.00 84.25 83 LYS A N 1
ATOM 671 C CA . LYS A 1 83 ? -7.344 9.301 17.227 1.00 84.25 83 LYS A CA 1
ATOM 672 C C . LYS A 1 83 ? -7.776 10.721 16.867 1.00 84.25 83 LYS A C 1
ATOM 674 O O . LYS A 1 83 ? -8.772 11.182 17.418 1.00 84.25 83 LYS A O 1
ATOM 679 N N . LEU A 1 84 ? -7.077 11.376 15.938 1.00 79.88 84 LEU A N 1
ATOM 680 C CA . LEU A 1 84 ? -7.425 12.716 15.457 1.00 79.88 84 LEU A CA 1
ATOM 681 C C . LEU A 1 84 ? -8.813 12.733 14.814 1.00 79.88 84 LEU A C 1
ATOM 683 O O . LEU A 1 84 ? -9.640 13.571 15.151 1.00 79.88 84 LEU A O 1
ATOM 687 N N . ILE A 1 85 ? -9.118 11.762 13.953 1.00 77.19 85 ILE A N 1
ATOM 688 C CA . ILE A 1 85 ? -10.456 11.641 13.361 1.00 77.19 85 ILE A CA 1
ATOM 689 C C . ILE A 1 85 ? -11.512 11.483 14.461 1.00 77.19 85 ILE A C 1
ATOM 691 O O . ILE A 1 85 ? -12.558 12.126 14.413 1.00 77.19 85 ILE A O 1
ATOM 695 N N . LYS A 1 86 ? -11.240 10.668 15.487 1.00 74.19 86 LYS A N 1
ATOM 696 C CA . LYS A 1 86 ? -12.165 10.474 16.608 1.00 74.19 86 LYS A CA 1
ATOM 697 C C . LYS A 1 86 ? -12.365 11.756 17.427 1.00 74.19 86 LYS A C 1
ATOM 699 O O . LYS A 1 86 ? -13.505 12.050 17.782 1.00 74.19 86 LYS A O 1
ATOM 704 N N . SER A 1 87 ? -11.311 12.525 17.713 1.00 75.00 87 SER A N 1
ATOM 705 C CA . SER A 1 87 ? -11.431 13.774 18.480 1.00 75.00 87 SER A CA 1
ATOM 706 C C . SER A 1 87 ? -12.182 14.856 17.703 1.00 75.00 87 SER A C 1
ATOM 708 O O . SER A 1 87 ? -13.084 15.471 18.265 1.00 75.00 87 SER A O 1
ATOM 710 N N . GLN A 1 88 ? -11.910 15.005 16.404 1.00 69.50 88 GLN A N 1
ATOM 711 C CA . GLN A 1 88 ? -12.622 15.937 15.520 1.00 69.50 88 GLN A CA 1
ATOM 712 C C . GLN A 1 88 ? -14.110 15.592 15.383 1.00 69.50 88 GLN A C 1
ATOM 714 O O . GLN A 1 88 ? -14.971 16.467 15.382 1.00 69.50 88 GLN A O 1
ATOM 719 N N . LEU A 1 89 ? -14.443 14.302 15.322 1.00 60.31 89 LEU A N 1
ATOM 720 C CA . LEU A 1 89 ? -15.832 13.836 15.312 1.00 60.31 89 LEU A CA 1
ATOM 721 C C . LEU A 1 89 ? -16.561 14.077 16.644 1.00 60.31 89 LEU A C 1
ATOM 723 O O . LEU A 1 89 ? -17.782 14.189 16.657 1.00 60.31 89 LEU A O 1
ATOM 727 N N . THR A 1 90 ? -15.825 14.148 17.755 1.00 59.62 90 THR A N 1
ATOM 728 C CA . THR A 1 90 ? -16.400 14.396 19.086 1.00 59.62 90 THR A CA 1
ATOM 729 C C . THR A 1 90 ? -16.625 15.894 19.327 1.00 59.62 90 THR A C 1
ATOM 731 O O . THR A 1 90 ? -17.608 16.261 19.960 1.00 59.62 90 THR A O 1
ATOM 734 N N . SER A 1 91 ? -15.765 16.768 18.785 1.00 62.16 91 SER A N 1
ATOM 735 C CA . SER A 1 91 ? -15.888 18.230 18.906 1.00 62.16 91 SER A CA 1
ATOM 736 C C . SER A 1 91 ? -16.899 18.860 17.941 1.00 62.16 91 SER A C 1
ATOM 738 O O . SER A 1 91 ? -17.444 19.916 18.242 1.00 62.16 91 SER A O 1
ATOM 740 N N . THR A 1 92 ? -17.179 18.226 16.799 1.00 59.47 92 THR A N 1
ATOM 741 C CA . THR A 1 92 ? -18.084 18.762 15.760 1.00 59.47 92 THR A CA 1
ATOM 742 C C . THR A 1 92 ? -19.575 18.515 16.018 1.00 59.47 92 THR A C 1
ATOM 744 O O . THR A 1 92 ? -20.401 18.928 15.210 1.00 59.47 92 THR A O 1
ATOM 747 N N . GLY A 1 93 ? -19.953 17.870 17.131 1.00 55.66 93 GLY A N 1
ATOM 748 C CA . GLY A 1 93 ? -21.358 17.748 17.551 1.00 55.66 93 GLY A CA 1
ATOM 749 C C . GLY A 1 93 ? -22.280 17.048 16.541 1.00 55.66 93 GLY A C 1
ATOM 750 O O . GLY A 1 93 ? -23.484 17.291 16.533 1.00 55.66 93 GLY A O 1
ATOM 751 N N . LEU A 1 94 ? -21.735 16.198 15.663 1.00 54.53 94 LEU A N 1
ATOM 752 C CA . LEU A 1 94 ? -22.525 15.500 14.652 1.00 54.53 94 LEU A CA 1
ATOM 753 C C . LEU A 1 94 ? -23.502 14.509 15.316 1.00 54.53 94 LEU A C 1
ATOM 755 O O . LEU A 1 94 ? -23.095 13.744 16.197 1.00 54.53 94 LEU A O 1
ATOM 759 N N . PRO A 1 95 ? -24.782 14.466 14.895 1.00 48.56 95 PRO A N 1
ATOM 760 C CA . PRO A 1 95 ? -25.782 13.620 15.529 1.00 48.56 95 PRO A CA 1
ATOM 761 C C . PRO A 1 95 ? -25.373 12.143 15.456 1.00 48.56 95 PRO A C 1
ATOM 763 O O . PRO A 1 95 ? -24.908 11.655 14.419 1.00 48.56 95 PRO A O 1
ATOM 766 N N . ASN A 1 96 ? -25.582 11.442 16.576 1.00 50.31 96 ASN A N 1
ATOM 767 C CA . ASN A 1 96 ? -25.148 10.073 16.906 1.00 50.31 96 ASN A CA 1
ATOM 768 C C . ASN A 1 96 ? -25.371 9.037 15.775 1.00 50.31 96 ASN A C 1
ATOM 770 O O . ASN A 1 96 ? -24.595 8.097 15.603 1.00 50.31 96 ASN A O 1
ATOM 774 N N . GLN A 1 97 ? -26.372 9.247 14.915 1.00 50.09 97 GLN A N 1
ATOM 775 C CA . GLN A 1 97 ? -26.623 8.382 13.758 1.00 50.09 97 GLN A CA 1
ATOM 776 C C . GLN A 1 97 ? -25.521 8.447 12.684 1.00 50.09 97 GLN A C 1
ATOM 778 O O . GLN A 1 97 ? -25.168 7.415 12.120 1.00 50.09 97 GLN A O 1
ATOM 783 N N . SER A 1 98 ? -24.918 9.612 12.426 1.00 49.12 98 SER A N 1
ATOM 784 C CA . SER A 1 98 ? -23.841 9.762 11.427 1.00 49.12 98 SER A CA 1
ATOM 785 C C . SER A 1 98 ? -22.492 9.210 11.918 1.00 49.12 98 SER A C 1
ATOM 787 O O . SER A 1 98 ? -21.723 8.638 11.138 1.00 49.12 98 SER A O 1
ATOM 789 N N . LEU A 1 99 ? -22.245 9.288 13.232 1.00 49.88 99 LEU A N 1
ATOM 790 C CA . LEU A 1 99 ? -21.103 8.665 13.905 1.00 49.88 99 LEU A CA 1
ATOM 791 C C . LEU A 1 99 ? -21.170 7.136 13.832 1.00 49.88 99 LEU A C 1
ATOM 793 O O . LEU A 1 99 ? -20.146 6.499 13.591 1.00 49.88 99 LEU A O 1
ATOM 797 N N . ARG A 1 100 ? -22.368 6.547 13.948 1.00 47.62 100 ARG A N 1
ATOM 798 C CA . ARG A 1 100 ? -22.586 5.095 13.851 1.00 47.62 100 ARG A CA 1
ATOM 799 C C . ARG A 1 100 ? -22.226 4.534 12.471 1.00 47.62 100 ARG A C 1
ATOM 801 O O . ARG A 1 100 ? -21.542 3.515 12.398 1.00 47.62 100 ARG A O 1
ATOM 808 N N . TRP A 1 101 ?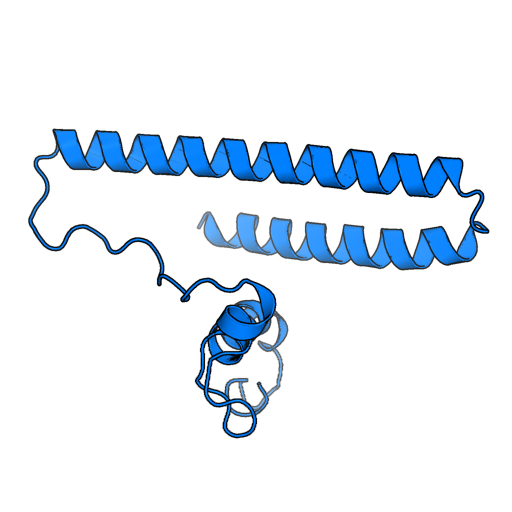 -22.605 5.213 11.385 1.00 46.06 101 TRP A N 1
ATOM 809 C CA . TRP A 1 101 ? -22.270 4.778 10.020 1.00 46.06 101 TRP A CA 1
ATOM 810 C C . TRP A 1 101 ? -20.771 4.900 9.716 1.00 46.06 101 TRP A C 1
ATOM 812 O O . TRP A 1 101 ? -20.178 3.989 9.138 1.00 46.06 101 TRP A O 1
ATOM 822 N N . ARG A 1 102 ? -20.124 5.987 10.159 1.00 49.62 102 ARG A N 1
ATOM 823 C CA . ARG A 1 102 ? -18.684 6.207 9.934 1.00 49.62 102 ARG A CA 1
ATOM 824 C C . ARG A 1 102 ? -17.796 5.334 10.819 1.00 49.62 102 ARG A C 1
ATOM 826 O O . ARG A 1 102 ? -16.799 4.813 10.325 1.00 49.62 102 ARG A O 1
ATOM 833 N N . GLN A 1 103 ? -18.161 5.118 12.084 1.00 52.09 103 GLN A N 1
ATOM 834 C CA . GLN A 1 103 ? -17.485 4.143 12.946 1.00 52.09 103 GLN A CA 1
ATOM 835 C C . GLN A 1 103 ? -17.697 2.720 12.434 1.00 52.09 103 GLN A C 1
ATOM 837 O O . GLN A 1 103 ? -16.738 1.960 12.409 1.00 52.09 103 GLN A O 1
ATOM 842 N N . GLY A 1 104 ? -18.892 2.377 11.940 1.00 54.66 104 GLY A N 1
ATOM 843 C CA . GLY A 1 104 ? -19.141 1.102 11.266 1.00 54.66 104 GLY A CA 1
ATOM 844 C C . GLY A 1 104 ? -18.195 0.882 10.084 1.00 54.66 104 GLY A C 1
ATOM 845 O O . GLY A 1 104 ? -17.559 -0.164 10.002 1.00 54.66 104 GLY A O 1
ATOM 846 N N . LEU A 1 105 ? -18.007 1.896 9.230 1.00 55.56 105 LEU A N 1
ATOM 847 C CA . LEU A 1 105 ? -17.093 1.823 8.084 1.00 55.56 105 LEU A CA 1
ATOM 848 C C . LEU A 1 105 ? -15.615 1.699 8.503 1.00 55.56 105 LEU A C 1
ATOM 850 O O . LEU A 1 105 ? -14.864 0.936 7.901 1.00 55.56 105 LEU A O 1
ATOM 854 N N . LEU A 1 106 ? -15.192 2.430 9.540 1.00 53.00 106 LEU A N 1
ATOM 855 C CA . LEU A 1 106 ? -13.823 2.392 10.075 1.00 53.00 106 LEU A CA 1
ATOM 856 C C . LEU A 1 106 ? -13.520 1.072 10.790 1.00 53.00 106 LEU A C 1
ATOM 858 O O . LEU A 1 106 ? -12.464 0.487 10.567 1.00 53.00 106 LEU A O 1
ATOM 862 N N . VAL A 1 107 ? -14.449 0.573 11.607 1.00 54.81 107 VAL A N 1
ATOM 863 C CA . VAL A 1 107 ? -14.336 -0.733 12.269 1.00 54.81 107 VAL A CA 1
ATOM 864 C C . VAL A 1 107 ? -14.342 -1.844 11.225 1.00 54.81 107 VAL A C 1
ATOM 866 O O . VAL A 1 107 ? -13.530 -2.756 11.332 1.00 54.81 107 VAL A O 1
ATOM 869 N N . HIS A 1 108 ? -15.163 -1.739 10.176 1.00 51.62 108 HIS A N 1
ATOM 870 C CA . HIS A 1 108 ? -15.154 -2.691 9.068 1.00 51.62 108 HIS A CA 1
ATOM 871 C C . HIS A 1 108 ? -13.817 -2.660 8.312 1.00 51.62 108 HIS A C 1
ATOM 873 O O . HIS A 1 108 ? -13.186 -3.703 8.175 1.00 51.62 108 HIS A O 1
ATOM 879 N N . LYS A 1 109 ? -13.300 -1.479 7.937 1.00 52.34 109 LYS A N 1
ATOM 880 C CA . LYS A 1 109 ? -11.981 -1.342 7.289 1.00 52.34 109 LYS A CA 1
ATOM 881 C C . LYS A 1 109 ? -10.835 -1.874 8.163 1.00 52.34 109 LYS A C 1
ATOM 883 O O . LYS A 1 109 ? -9.983 -2.605 7.671 1.00 52.34 109 LYS A O 1
ATOM 888 N N . ILE A 1 110 ? -10.829 -1.579 9.466 1.00 52.16 110 ILE A N 1
ATOM 889 C CA . ILE A 1 110 ? -9.809 -2.080 10.406 1.00 52.16 110 ILE A CA 1
ATOM 890 C C . ILE A 1 110 ? -9.943 -3.594 10.625 1.00 52.16 110 ILE A C 1
ATOM 892 O O . ILE A 1 110 ? -8.929 -4.280 10.760 1.00 52.16 110 ILE A O 1
ATOM 896 N N . SER A 1 111 ? -11.165 -4.132 10.658 1.00 47.91 111 SER A N 1
ATOM 897 C CA . SER A 1 111 ? -11.408 -5.571 10.796 1.00 47.91 111 SER A CA 1
ATOM 898 C C . SER A 1 111 ? -10.961 -6.327 9.545 1.00 47.91 111 SER A C 1
ATOM 900 O O . SER A 1 111 ? -10.268 -7.330 9.671 1.00 47.91 111 SER A O 1
ATOM 902 N N . VAL A 1 112 ? -11.229 -5.794 8.349 1.00 55.84 112 VAL A N 1
ATOM 903 C CA . VAL A 1 112 ? -10.723 -6.331 7.073 1.00 55.84 112 VAL A CA 1
ATOM 904 C C . VAL A 1 112 ? -9.190 -6.361 7.063 1.00 55.84 112 VAL A C 1
ATOM 906 O O . VAL A 1 112 ? -8.598 -7.394 6.758 1.00 55.84 112 VAL A O 1
ATOM 909 N N . ILE A 1 113 ? -8.532 -5.287 7.518 1.00 53.28 113 ILE A N 1
ATOM 910 C CA . ILE A 1 113 ? -7.065 -5.236 7.644 1.00 53.28 113 ILE A CA 1
ATOM 911 C C . ILE A 1 113 ? -6.550 -6.252 8.682 1.00 53.28 113 ILE A C 1
ATOM 913 O O . ILE A 1 113 ? -5.567 -6.949 8.436 1.00 53.28 113 ILE A O 1
ATOM 917 N N . LYS A 1 114 ? -7.211 -6.391 9.840 1.00 43.41 114 LYS A N 1
ATOM 918 C CA . LYS A 1 114 ? -6.832 -7.367 10.881 1.00 43.41 114 LYS A CA 1
ATOM 919 C C . LYS A 1 114 ? -7.041 -8.820 10.452 1.00 43.41 114 LYS A C 1
ATOM 921 O O . LYS A 1 114 ? -6.230 -9.666 10.820 1.00 43.41 114 LYS A O 1
ATOM 926 N N . VAL A 1 115 ? -8.113 -9.118 9.721 1.00 53.06 115 VAL A N 1
ATOM 927 C CA . VAL A 1 115 ? -8.401 -10.458 9.189 1.00 53.06 115 VAL A CA 1
ATOM 928 C C . VAL A 1 115 ? -7.381 -10.819 8.109 1.00 53.06 115 VAL A C 1
ATOM 930 O O . VAL A 1 115 ? -6.811 -11.908 8.175 1.00 53.06 115 VAL A O 1
ATOM 933 N N . GLY A 1 116 ? -7.048 -9.884 7.212 1.00 45.44 116 GLY A N 1
ATOM 934 C CA . GLY A 1 116 ? -5.955 -10.054 6.248 1.00 45.44 116 GLY A CA 1
ATOM 935 C C . GLY A 1 116 ? -4.601 -10.305 6.924 1.00 45.44 116 GLY A C 1
ATOM 936 O O . GLY A 1 116 ? -3.879 -11.225 6.552 1.00 45.44 116 GLY A O 1
ATOM 937 N N . LEU A 1 117 ? -4.292 -9.572 8.001 1.00 44.34 117 LEU A N 1
ATOM 938 C CA . LEU A 1 117 ? -3.058 -9.751 8.780 1.00 44.34 117 LEU A CA 1
ATOM 939 C C . LEU A 1 117 ? -2.999 -11.064 9.583 1.00 44.34 117 LEU A C 1
ATOM 941 O O . LEU A 1 117 ? -1.903 -11.547 9.859 1.00 44.34 117 LEU A O 1
ATOM 945 N N . LYS A 1 118 ? -4.140 -11.646 9.981 1.00 42.59 118 LYS A N 1
ATOM 946 C CA . LYS A 1 118 ? -4.181 -12.963 10.647 1.00 42.59 118 LYS A CA 1
ATOM 947 C C . LYS A 1 118 ? -4.018 -14.124 9.663 1.00 42.59 118 LYS A C 1
ATOM 949 O O . LYS A 1 118 ? -3.392 -15.111 10.030 1.00 42.59 118 LYS A O 1
ATOM 954 N N . LYS A 1 119 ? -4.545 -14.005 8.438 1.00 45.19 119 LYS A N 1
ATOM 955 C CA . LYS A 1 119 ? -4.383 -15.018 7.378 1.00 45.19 119 LYS A CA 1
ATOM 956 C C . LYS A 1 119 ? -2.968 -15.044 6.782 1.00 45.19 119 LYS A C 1
ATOM 958 O O . LYS A 1 119 ? -2.534 -16.097 6.349 1.00 45.19 119 LYS A O 1
ATOM 963 N N . ALA A 1 120 ? -2.229 -13.933 6.830 1.00 41.84 120 ALA A N 1
ATOM 964 C CA . ALA A 1 120 ? -0.835 -13.848 6.370 1.00 41.84 120 ALA A CA 1
ATOM 965 C C . ALA A 1 120 ? 0.215 -14.421 7.358 1.00 41.84 120 ALA A C 1
ATOM 967 O O . ALA A 1 120 ? 1.412 -14.263 7.133 1.00 41.84 120 ALA A O 1
ATOM 968 N N . ARG A 1 121 ? -0.209 -15.029 8.480 1.00 38.31 121 ARG A N 1
ATOM 969 C CA . ARG A 1 121 ? 0.665 -15.647 9.501 1.00 38.31 121 ARG A CA 1
ATOM 970 C C . ARG A 1 121 ? 0.558 -17.186 9.513 1.00 38.31 121 ARG A C 1
ATOM 972 O O . ARG A 1 121 ? 0.740 -17.794 10.565 1.00 38.31 121 ARG A O 1
ATOM 979 N N . VAL A 1 122 ? 0.232 -17.800 8.378 1.00 38.84 122 VAL A N 1
ATOM 980 C CA . VAL A 1 122 ? 0.301 -19.256 8.163 1.00 38.84 122 VAL A CA 1
ATOM 981 C C . VAL A 1 122 ? 1.289 -19.522 7.044 1.00 38.84 122 VAL A C 1
ATOM 983 O O . VAL A 1 122 ? 1.205 -18.782 6.039 1.00 38.84 122 VAL A O 1
#